Protein AF-A0A965MWR1-F1 (afdb_monomer_lite)

Foldseek 3Di:
DDDPDPPPDPDVFKFWKWWQDPVRDTHTPGIDGDPRVVCCQVFADQDPVRDGTHMDGDPD

Structure (mmCIF, N/CA/C/O backbone):
data_AF-A0A965MWR1-F1
#
_entry.id   AF-A0A965MWR1-F1
#
loop_
_atom_site.group_PDB
_atom_site.id
_atom_site.type_symbol
_atom_site.label_atom_id
_atom_site.label_alt_id
_atom_site.label_comp_id
_atom_site.label_asym_id
_atom_site.label_entity_id
_atom_site.label_seq_id
_atom_site.pdbx_PDB_ins_code
_atom_site.Cartn_x
_atom_site.Cartn_y
_atom_site.Cartn_z
_atom_site.occupancy
_atom_site.B_iso_or_equiv
_atom_site.auth_seq_id
_atom_site.auth_comp_id
_atom_site.auth_asym_id
_atom_site.auth_atom_id
_atom_site.pdbx_PDB_model_num
ATOM 1 N N . MET A 1 1 ? 4.749 -3.399 37.760 1.00 41.47 1 MET A N 1
ATOM 2 C CA . MET A 1 1 ? 5.350 -4.045 36.575 1.00 41.47 1 MET A CA 1
ATOM 3 C C . MET A 1 1 ? 4.303 -4.029 35.476 1.00 41.47 1 MET A C 1
ATOM 5 O O . MET A 1 1 ? 3.408 -4.860 35.490 1.00 41.47 1 MET A O 1
ATOM 9 N N . ALA A 1 2 ? 4.322 -2.999 34.629 1.00 48.69 2 ALA A N 1
ATOM 10 C CA . ALA A 1 2 ? 3.388 -2.869 33.516 1.00 48.69 2 ALA A CA 1
ATOM 11 C C . ALA A 1 2 ? 3.991 -3.594 32.309 1.00 48.69 2 ALA A C 1
ATOM 13 O O . ALA A 1 2 ? 4.953 -3.123 31.710 1.00 48.69 2 ALA A O 1
ATOM 14 N N . ILE A 1 3 ? 3.458 -4.773 32.011 1.00 53.72 3 ILE A N 1
ATOM 15 C CA . ILE A 1 3 ? 3.669 -5.469 30.743 1.00 53.72 3 ILE A CA 1
ATOM 16 C C . ILE A 1 3 ? 2.946 -4.678 29.650 1.00 53.72 3 ILE A C 1
ATOM 18 O O . ILE A 1 3 ? 1.726 -4.755 29.521 1.00 53.72 3 ILE A O 1
ATOM 22 N N . ILE A 1 4 ? 3.693 -3.867 28.899 1.00 58.00 4 ILE A N 1
ATOM 23 C CA . ILE A 1 4 ? 3.184 -3.244 27.678 1.00 58.00 4 ILE A CA 1
ATOM 24 C C . ILE A 1 4 ? 3.141 -4.357 26.633 1.00 58.00 4 ILE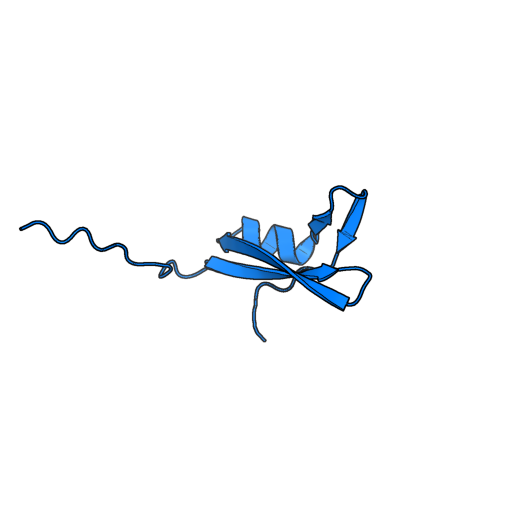 A C 1
ATOM 26 O O . ILE A 1 4 ? 4.165 -4.742 26.072 1.00 58.00 4 ILE A O 1
ATOM 30 N N . SER A 1 5 ? 1.963 -4.942 26.446 1.00 49.59 5 SER A N 1
ATOM 31 C CA . SER A 1 5 ? 1.717 -5.931 25.407 1.00 49.59 5 SER A CA 1
ATOM 32 C C . SER A 1 5 ? 1.888 -5.270 24.042 1.00 49.59 5 SER A C 1
ATOM 34 O O . SER A 1 5 ? 0.971 -4.633 23.532 1.00 49.59 5 SER A O 1
ATOM 36 N N . ILE A 1 6 ? 3.060 -5.438 23.433 1.00 52.56 6 ILE A N 1
ATOM 37 C CA . ILE A 1 6 ? 3.220 -5.339 21.983 1.00 52.56 6 ILE A CA 1
ATOM 38 C C . ILE A 1 6 ? 2.557 -6.569 21.357 1.00 52.56 6 ILE A C 1
ATOM 40 O O . ILE A 1 6 ? 3.209 -7.516 20.927 1.00 52.56 6 ILE A O 1
ATOM 44 N N . THR A 1 7 ? 1.226 -6.603 21.357 1.00 48.34 7 THR A N 1
ATOM 45 C CA . THR A 1 7 ? 0.492 -7.487 20.453 1.00 48.34 7 THR A CA 1
ATOM 46 C C . THR A 1 7 ? 0.778 -7.010 19.037 1.00 48.34 7 THR A C 1
ATOM 48 O O . THR A 1 7 ? 0.087 -6.135 18.518 1.00 48.34 7 THR A O 1
ATOM 51 N N . GLY A 1 8 ? 1.835 -7.558 18.440 1.00 47.84 8 GLY A N 1
ATOM 52 C CA . GLY A 1 8 ? 1.979 -7.604 16.997 1.00 47.84 8 GLY A CA 1
ATOM 53 C C . GLY A 1 8 ? 0.710 -8.210 16.399 1.00 47.84 8 GLY A C 1
ATOM 54 O O . GLY A 1 8 ? 0.249 -9.264 16.840 1.00 47.84 8 GLY A O 1
ATOM 55 N N . CYS A 1 9 ? 0.133 -7.463 15.461 1.00 48.81 9 CYS A N 1
ATOM 56 C CA . CYS A 1 9 ? -0.594 -7.969 14.302 1.00 48.81 9 CYS A CA 1
ATOM 57 C C . CYS A 1 9 ? -1.707 -8.992 14.595 1.00 48.81 9 CYS A C 1
ATOM 59 O O . CYS A 1 9 ? -1.769 -10.072 14.020 1.00 48.81 9 CYS A O 1
ATOM 61 N N . LYS A 1 10 ? -2.627 -8.644 15.501 1.00 50.12 10 LYS A N 1
ATOM 62 C CA . LYS A 1 10 ? -3.989 -9.202 15.513 1.00 50.12 10 LYS A CA 1
ATOM 63 C C . LYS A 1 10 ? -4.976 -8.065 15.315 1.00 50.12 10 LYS A C 1
ATOM 65 O O . LYS A 1 10 ? -5.617 -7.606 16.256 1.00 50.12 10 LYS A O 1
ATOM 70 N N . LYS A 1 11 ? -5.014 -7.541 14.101 1.00 50.28 11 LYS A N 1
ATOM 71 C CA . LYS A 1 11 ? -6.121 -6.721 13.622 1.00 50.28 11 LYS A CA 1
ATOM 72 C C . LYS A 1 11 ? -6.743 -7.554 12.518 1.00 50.28 11 LYS A C 1
ATOM 74 O O . LYS A 1 11 ? -6.138 -7.682 11.462 1.00 50.28 11 LYS A O 1
ATOM 79 N N . ASP A 1 12 ? -7.865 -8.204 12.811 1.00 56.38 12 ASP A N 1
ATOM 80 C CA . ASP A 1 12 ? -8.737 -8.815 11.809 1.00 56.38 12 ASP A CA 1
ATOM 81 C C . ASP A 1 12 ? -8.827 -7.880 10.585 1.00 56.38 12 ASP A C 1
ATOM 83 O O . ASP A 1 12 ? -9.422 -6.806 10.675 1.00 56.38 12 ASP A O 1
ATOM 87 N N . GLY A 1 13 ? -8.155 -8.238 9.485 1.00 62.66 13 GLY A N 1
ATOM 88 C CA . GLY A 1 13 ? -8.128 -7.457 8.243 1.00 62.66 13 GLY A CA 1
ATOM 89 C C . GLY A 1 13 ? -6.820 -6.735 7.899 1.00 62.66 13 GLY A C 1
ATOM 90 O O . GLY A 1 13 ? -6.834 -5.932 6.970 1.00 62.66 13 GLY A O 1
ATOM 91 N N . CYS A 1 14 ? -5.716 -6.982 8.611 1.00 73.81 14 CYS A N 1
ATOM 92 C CA . CYS A 1 14 ? -4.378 -6.545 8.204 1.00 73.81 14 CYS A CA 1
ATOM 93 C C . CYS A 1 14 ? -3.554 -7.719 7.664 1.00 73.81 14 CYS A C 1
ATOM 95 O O . CYS A 1 14 ? -3.367 -8.699 8.387 1.00 73.81 14 CYS A O 1
ATOM 97 N N . HIS A 1 15 ? -3.044 -7.614 6.436 1.00 81.56 15 HIS A N 1
ATOM 98 C CA . HIS A 1 15 ? -2.176 -8.630 5.841 1.00 81.56 15 HIS A CA 1
ATOM 99 C C . HIS A 1 15 ? -0.893 -8.027 5.278 1.00 81.56 15 HIS A C 1
ATOM 101 O O . HIS A 1 15 ? -0.851 -6.869 4.858 1.00 81.56 15 HIS A O 1
ATOM 107 N N . GLU A 1 16 ? 0.158 -8.839 5.291 1.00 84.69 16 GLU A N 1
ATOM 108 C CA . GLU A 1 16 ? 1.456 -8.494 4.730 1.00 84.69 16 GLU A CA 1
ATOM 109 C C . GLU A 1 16 ? 1.408 -8.619 3.206 1.00 84.69 16 GLU A C 1
ATOM 111 O O . GLU A 1 16 ? 1.096 -9.675 2.661 1.00 84.69 16 GLU A O 1
ATOM 116 N N . CYS A 1 17 ? 1.679 -7.510 2.530 1.00 86.25 17 CYS A N 1
ATOM 117 C CA . CYS A 1 17 ? 1.618 -7.388 1.086 1.00 86.25 17 CYS A CA 1
ATOM 1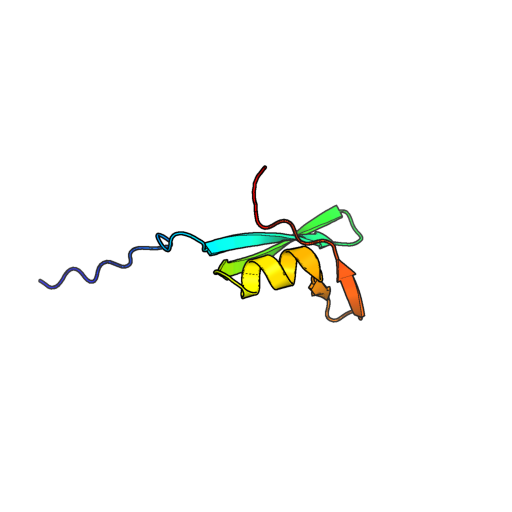18 C C . CYS A 1 17 ? 3.013 -7.442 0.484 1.00 86.25 17 CYS A C 1
ATOM 120 O O . CYS A 1 17 ? 3.930 -6.763 0.954 1.00 86.25 17 CYS A O 1
ATOM 122 N N . HIS A 1 18 ? 3.157 -8.158 -0.622 1.00 88.69 18 HIS A N 1
ATOM 123 C CA . HIS A 1 18 ? 4.362 -8.123 -1.440 1.00 88.69 18 HIS A CA 1
ATOM 124 C C . HIS A 1 18 ? 4.027 -7.985 -2.921 1.00 88.69 18 HIS A C 1
ATOM 126 O O . HIS A 1 18 ? 2.917 -8.292 -3.350 1.00 88.69 18 HIS A O 1
ATOM 132 N N . TYR A 1 19 ? 4.994 -7.530 -3.711 1.00 88.56 19 TYR A N 1
ATOM 133 C CA . TYR A 1 19 ? 4.896 -7.550 -5.167 1.00 88.56 19 TYR A CA 1
ATOM 134 C C . TYR A 1 19 ? 6.106 -8.221 -5.799 1.00 88.56 19 TYR A C 1
ATOM 136 O O . TYR A 1 19 ? 7.229 -8.144 -5.288 1.00 88.56 19 TYR A O 1
ATOM 144 N N . ASP A 1 20 ? 5.873 -8.831 -6.955 1.00 86.62 20 ASP A N 1
ATOM 145 C CA . ASP A 1 20 ? 6.923 -9.347 -7.816 1.00 86.62 20 ASP A CA 1
ATOM 146 C C . ASP A 1 20 ? 7.566 -8.198 -8.597 1.00 86.62 20 ASP A C 1
ATOM 148 O O . ASP A 1 20 ? 6.998 -7.592 -9.516 1.00 86.62 20 ASP A O 1
ATOM 152 N N . GLY A 1 21 ? 8.798 -7.885 -8.214 1.00 81.44 21 GLY A N 1
ATOM 153 C CA . GLY A 1 21 ? 9.660 -6.987 -8.953 1.00 81.44 21 GLY A CA 1
ATOM 154 C C . GLY A 1 21 ? 9.969 -7.531 -10.355 1.00 81.44 21 GLY A C 1
ATOM 155 O O . GLY A 1 21 ? 9.900 -8.736 -10.606 1.00 81.44 21 GLY A O 1
ATOM 156 N N . PRO A 1 22 ? 10.415 -6.662 -11.277 1.00 75.69 22 PRO A N 1
ATOM 157 C CA . PRO A 1 22 ? 10.618 -7.011 -12.687 1.00 75.69 22 PRO A CA 1
ATOM 158 C C . PRO A 1 22 ? 11.716 -8.067 -12.914 1.00 75.69 22 PRO A C 1
ATOM 160 O O . PRO A 1 22 ? 11.801 -8.656 -13.988 1.00 75.69 22 PRO A O 1
ATOM 163 N N . SER A 1 23 ? 12.543 -8.321 -11.898 1.00 80.38 23 SER A N 1
ATOM 164 C CA . SER A 1 23 ? 13.613 -9.323 -11.899 1.00 80.38 23 SER A CA 1
ATOM 165 C C . SER A 1 23 ? 13.245 -10.603 -11.127 1.00 80.38 23 SER A C 1
ATOM 167 O O . SER A 1 23 ? 14.137 -11.387 -10.814 1.00 80.38 23 SER A O 1
ATOM 169 N N . GLY A 1 24 ? 11.966 -10.801 -10.775 1.00 76.56 24 GLY A N 1
ATOM 170 C CA . GLY A 1 24 ? 11.501 -11.930 -9.954 1.00 76.56 24 GLY A CA 1
ATOM 171 C C . GLY A 1 24 ? 11.855 -11.798 -8.469 1.00 76.56 24 GLY A C 1
ATOM 172 O O . GLY A 1 24 ? 12.048 -12.796 -7.780 1.00 76.56 24 GLY A O 1
ATOM 173 N N . GLN A 1 25 ? 12.015 -10.563 -7.990 1.00 83.44 25 GLN A N 1
ATOM 174 C CA . GLN A 1 25 ? 12.322 -10.262 -6.589 1.00 83.44 25 GLN A CA 1
ATOM 175 C C . GLN A 1 25 ? 11.010 -10.039 -5.848 1.00 83.44 25 GLN A C 1
ATOM 177 O O . GLN A 1 25 ? 10.250 -9.169 -6.258 1.00 83.44 25 GLN A O 1
ATOM 182 N N . ILE A 1 26 ? 10.772 -10.753 -4.751 1.00 83.69 26 ILE A N 1
ATOM 183 C CA . ILE A 1 26 ? 9.637 -10.462 -3.874 1.00 83.69 26 ILE A CA 1
ATOM 184 C C . ILE A 1 26 ? 10.014 -9.262 -3.009 1.00 83.69 26 ILE A C 1
ATOM 186 O O . ILE A 1 26 ? 10.952 -9.339 -2.214 1.00 83.69 26 ILE A O 1
ATOM 190 N N . ILE A 1 27 ? 9.325 -8.141 -3.208 1.00 86.06 27 ILE A N 1
ATOM 191 C CA . ILE A 1 27 ? 9.508 -6.937 -2.401 1.00 86.06 27 ILE A CA 1
ATOM 192 C C . ILE A 1 27 ? 8.327 -6.819 -1.449 1.00 86.06 27 ILE A C 1
ATOM 194 O O . ILE A 1 27 ? 7.188 -6.624 -1.873 1.00 86.06 27 ILE A O 1
ATOM 198 N N . GLU A 1 28 ? 8.613 -6.936 -0.156 1.00 86.69 28 GLU A N 1
ATOM 199 C CA . GLU A 1 28 ? 7.619 -6.770 0.899 1.00 86.69 28 GLU A CA 1
ATOM 200 C C . GLU A 1 28 ? 7.301 -5.282 1.069 1.00 86.69 28 GLU A C 1
ATOM 202 O O . GLU A 1 28 ? 8.168 -4.467 1.389 1.00 86.69 28 GLU A O 1
ATOM 207 N N . LEU A 1 29 ? 6.046 -4.922 0.818 1.00 83.31 29 LEU A N 1
ATOM 208 C CA . LEU A 1 29 ? 5.531 -3.559 0.951 1.00 83.31 29 LEU A CA 1
ATOM 209 C C . LEU A 1 29 ? 5.203 -3.222 2.408 1.00 83.31 29 LEU A C 1
ATOM 211 O O . LEU A 1 29 ? 5.132 -2.048 2.772 1.00 83.31 29 LEU A O 1
ATOM 215 N N . GLY A 1 30 ? 5.003 -4.255 3.228 1.00 81.94 30 GLY A N 1
ATOM 216 C CA . GLY A 1 30 ? 4.584 -4.166 4.619 1.00 81.94 30 GLY A CA 1
ATOM 217 C C . GLY A 1 30 ? 3.136 -4.606 4.821 1.00 81.94 30 GLY A C 1
ATOM 218 O O . GLY A 1 30 ? 2.506 -5.179 3.935 1.00 81.94 30 GLY A O 1
ATOM 219 N N . GLU A 1 31 ? 2.609 -4.346 6.014 1.00 81.00 31 GLU A N 1
ATOM 220 C CA . GLU A 1 31 ? 1.255 -4.735 6.406 1.00 81.00 31 GLU A CA 1
ATOM 221 C C . GLU A 1 31 ? 0.240 -3.638 6.049 1.00 81.00 31 GLU A C 1
ATOM 223 O O . GLU A 1 31 ? 0.345 -2.499 6.518 1.00 81.00 31 GLU A O 1
ATOM 228 N N . PHE A 1 32 ? -0.765 -3.989 5.247 1.00 84.50 32 PHE A N 1
ATOM 229 C CA . PHE A 1 32 ? -1.884 -3.115 4.895 1.00 84.50 32 PHE A CA 1
ATOM 230 C C . PHE A 1 32 ? -3.170 -3.640 5.515 1.00 84.50 32 PHE A C 1
ATOM 232 O O . PHE A 1 32 ? -3.348 -4.843 5.670 1.00 84.50 32 PHE A O 1
ATOM 239 N N . CYS A 1 33 ? -4.076 -2.727 5.861 1.00 81.94 33 CYS A N 1
ATOM 240 C CA . CYS A 1 33 ? -5.280 -3.037 6.621 1.00 81.94 33 CYS A CA 1
ATOM 241 C C . CYS A 1 33 ? -6.546 -2.476 5.973 1.00 81.94 33 CYS A C 1
ATOM 243 O O . CYS A 1 33 ? -6.553 -1.312 5.563 1.00 81.94 33 CYS A O 1
ATOM 245 N N . GLY A 1 34 ? -7.629 -3.260 5.989 1.00 80.00 34 GLY A N 1
ATOM 246 C CA . GLY A 1 34 ? -8.968 -2.831 5.566 1.00 80.00 34 GLY A CA 1
ATOM 247 C C . GLY A 1 34 ? -9.008 -2.337 4.116 1.00 80.00 34 GLY A C 1
ATOM 248 O O . GLY A 1 34 ? -8.398 -2.941 3.241 1.00 80.00 34 GLY A O 1
ATOM 249 N N . ASP A 1 35 ? -9.663 -1.199 3.872 1.00 82.56 35 ASP A N 1
ATOM 250 C CA . ASP A 1 35 ? -9.774 -0.580 2.539 1.00 82.56 35 ASP A CA 1
ATOM 251 C C . ASP A 1 35 ? -8.422 -0.348 1.850 1.00 82.56 35 ASP A C 1
ATOM 253 O O . ASP A 1 35 ? -8.320 -0.451 0.630 1.00 82.56 35 ASP A O 1
ATOM 257 N N . SER A 1 36 ? -7.364 -0.041 2.610 1.00 82.38 36 SER A N 1
ATOM 258 C CA . SER A 1 36 ? -6.031 0.175 2.036 1.00 82.38 36 SER A CA 1
ATOM 259 C C . SER A 1 36 ? -5.456 -1.107 1.437 1.00 82.38 36 SER A C 1
ATOM 261 O O . SER A 1 36 ? -4.733 -1.033 0.446 1.00 82.38 36 SER A O 1
ATOM 263 N N . LEU A 1 37 ? -5.785 -2.264 2.021 1.00 83.06 37 LEU A N 1
ATOM 264 C CA . LEU A 1 37 ? -5.402 -3.573 1.503 1.00 83.06 37 LEU A CA 1
ATOM 265 C C . LEU A 1 37 ? -6.177 -3.895 0.221 1.00 83.06 37 LEU A C 1
ATOM 267 O O . LEU A 1 37 ? -5.571 -4.199 -0.799 1.00 83.06 37 LEU A O 1
ATOM 271 N N . GLU A 1 38 ? -7.503 -3.748 0.229 1.00 82.94 38 GLU A N 1
ATOM 272 C CA . GLU A 1 38 ? -8.310 -4.003 -0.975 1.00 82.94 38 GLU A CA 1
ATOM 273 C C . GLU A 1 38 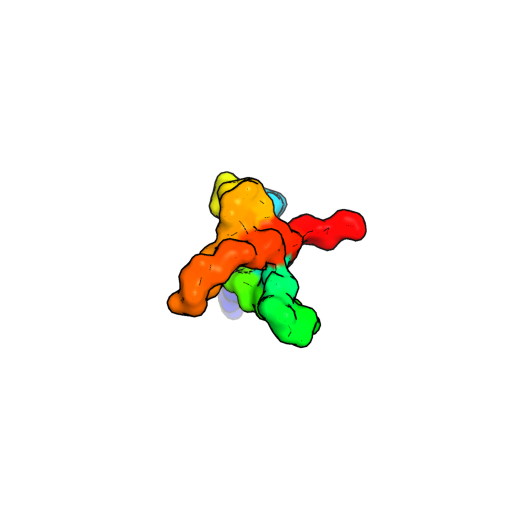? -7.940 -3.038 -2.108 1.00 82.94 38 GLU A C 1
ATOM 275 O O . GLU A 1 38 ? -7.864 -3.422 -3.274 1.00 82.94 38 GLU A O 1
ATOM 280 N N . THR A 1 39 ? -7.632 -1.787 -1.763 1.00 86.88 39 THR A N 1
ATOM 281 C CA . THR A 1 39 ? -7.187 -0.777 -2.723 1.00 86.88 39 THR A CA 1
ATOM 282 C C . THR A 1 39 ? -5.836 -1.143 -3.321 1.00 86.88 39 THR A C 1
ATOM 284 O O . THR A 1 39 ? -5.690 -1.030 -4.537 1.00 86.88 39 THR A O 1
ATOM 287 N N . ILE A 1 40 ? -4.852 -1.562 -2.516 1.00 86.44 40 ILE A N 1
ATOM 288 C CA . ILE A 1 40 ? -3.517 -1.889 -3.033 1.00 86.44 40 ILE A CA 1
ATOM 289 C C . ILE A 1 40 ? -3.511 -3.211 -3.813 1.00 86.44 40 ILE A C 1
ATOM 291 O O . ILE A 1 40 ? -2.833 -3.290 -4.833 1.00 86.44 40 ILE A O 1
ATOM 295 N N . GLU A 1 41 ? -4.316 -4.205 -3.424 1.00 82.88 41 GLU A N 1
ATOM 296 C CA . GLU A 1 41 ? -4.507 -5.427 -4.222 1.00 82.88 41 GLU A CA 1
ATOM 297 C C . GLU A 1 41 ? -5.232 -5.131 -5.547 1.00 82.88 41 GLU A C 1
ATOM 299 O O . GLU A 1 41 ? -4.848 -5.661 -6.589 1.00 82.88 41 GLU A O 1
ATOM 304 N N . ALA A 1 42 ? -6.241 -4.249 -5.552 1.00 87.00 42 ALA A N 1
ATOM 305 C CA . ALA A 1 42 ? -7.006 -3.924 -6.760 1.00 87.00 42 ALA A CA 1
ATOM 306 C C . ALA A 1 42 ? -6.281 -2.965 -7.721 1.00 87.00 42 ALA A C 1
ATOM 308 O O . ALA A 1 42 ? -6.420 -3.092 -8.938 1.00 87.00 42 ALA A O 1
ATOM 309 N N . ASN A 1 43 ? -5.540 -1.985 -7.195 1.00 88.38 43 ASN A N 1
ATOM 310 C CA . ASN A 1 43 ? -4.827 -0.987 -8.002 1.00 88.38 43 ASN A CA 1
ATOM 311 C C . ASN A 1 43 ? -3.373 -1.384 -8.294 1.00 88.38 43 ASN A C 1
ATOM 313 O O . ASN A 1 43 ? -2.753 -0.808 -9.192 1.00 88.38 43 ASN A O 1
ATOM 317 N N . GLY A 1 44 ? -2.819 -2.341 -7.547 1.00 86.00 44 GLY A N 1
ATOM 318 C CA . GLY A 1 44 ? -1.398 -2.657 -7.572 1.00 86.00 44 GLY A CA 1
ATOM 319 C C . GLY A 1 44 ? -0.539 -1.577 -6.906 1.00 86.00 44 GLY A C 1
ATOM 320 O O . GLY A 1 44 ? -1.021 -0.546 -6.425 1.00 86.00 44 GLY A O 1
ATOM 321 N N . TYR A 1 45 ? 0.769 -1.803 -6.899 1.00 85.81 45 TYR A N 1
ATOM 322 C CA . TYR A 1 45 ? 1.756 -0.879 -6.354 1.00 85.81 45 TYR A CA 1
ATOM 323 C C . TYR A 1 45 ? 2.604 -0.293 -7.475 1.00 85.81 45 TYR A C 1
ATOM 325 O O . TYR A 1 45 ? 3.251 -1.022 -8.223 1.00 85.81 45 TYR A O 1
ATOM 333 N N . THR A 1 46 ? 2.623 1.033 -7.585 1.00 89.25 46 THR A N 1
ATOM 334 C CA . THR A 1 46 ? 3.513 1.722 -8.521 1.00 89.25 46 THR A CA 1
ATOM 335 C C . THR A 1 46 ? 4.838 2.007 -7.830 1.00 89.25 46 THR A C 1
ATOM 337 O O . THR A 1 46 ? 4.898 2.839 -6.924 1.00 89.25 46 THR A O 1
ATOM 340 N N . ASP A 1 47 ? 5.896 1.327 -8.269 1.00 81.88 47 ASP A N 1
ATOM 341 C CA . ASP A 1 47 ? 7.248 1.558 -7.766 1.00 81.88 47 ASP A CA 1
ATOM 342 C C . ASP A 1 47 ? 7.740 2.973 -8.123 1.00 81.88 47 ASP A C 1
ATOM 344 O O . ASP A 1 47 ? 7.238 3.624 -9.043 1.00 81.88 47 ASP A O 1
ATOM 348 N N . THR A 1 48 ? 8.786 3.438 -7.437 1.00 80.44 48 THR A N 1
ATOM 349 C CA . THR A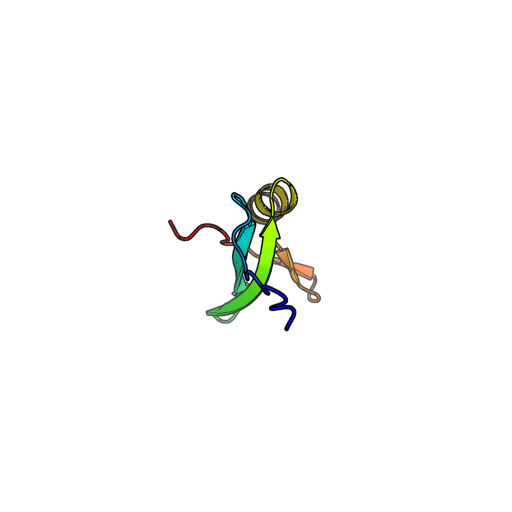 1 48 ? 9.506 4.686 -7.752 1.00 80.44 48 THR A CA 1
ATOM 350 C C . THR A 1 48 ? 9.966 4.811 -9.211 1.00 80.44 48 THR A C 1
ATOM 352 O O . THR A 1 48 ? 10.139 5.923 -9.710 1.00 80.44 48 THR A O 1
ATOM 355 N N . SER A 1 49 ? 10.105 3.688 -9.916 1.00 84.06 49 SER A N 1
ATOM 356 C CA . SER A 1 49 ? 10.412 3.605 -11.348 1.00 84.06 49 SER A CA 1
ATOM 357 C C . SER A 1 49 ? 9.206 3.891 -12.261 1.00 84.06 49 SER A C 1
ATOM 359 O O . SER A 1 49 ? 9.359 3.941 -13.480 1.00 84.06 49 SER A O 1
ATOM 361 N N . GLY A 1 50 ? 8.003 4.060 -11.700 1.00 85.38 50 GLY A N 1
ATOM 362 C CA . GLY A 1 50 ? 6.753 4.291 -12.431 1.00 85.38 50 GLY A CA 1
ATOM 363 C C . GLY A 1 50 ? 6.108 3.025 -13.003 1.00 85.38 50 GLY A C 1
ATOM 364 O O . GLY A 1 50 ? 5.189 3.122 -13.814 1.00 85.38 50 GLY A O 1
ATOM 365 N N . VAL A 1 51 ? 6.581 1.842 -12.608 1.00 87.12 51 VAL A N 1
ATOM 366 C CA . VAL A 1 51 ? 6.028 0.552 -13.038 1.00 87.12 51 VAL A CA 1
ATOM 367 C C . VAL A 1 51 ? 4.973 0.109 -12.034 1.00 87.12 51 VAL A C 1
ATOM 369 O O . VAL A 1 51 ? 5.240 0.084 -10.836 1.00 87.12 51 VAL A O 1
ATOM 372 N N . ASN A 1 52 ? 3.779 -0.224 -12.522 1.00 88.81 52 ASN A N 1
ATOM 373 C CA . ASN A 1 52 ? 2.726 -0.806 -11.700 1.00 88.81 52 ASN A CA 1
ATOM 374 C C . ASN A 1 52 ? 2.943 -2.319 -11.578 1.00 88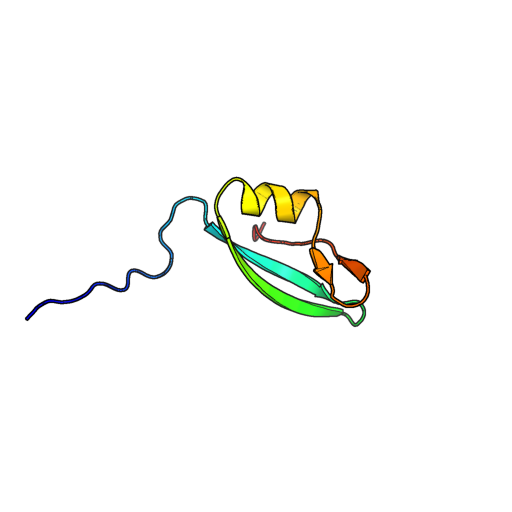.81 52 ASN A C 1
ATOM 376 O O . ASN A 1 52 ? 3.090 -3.015 -12.586 1.00 88.81 52 ASN A O 1
ATOM 380 N N . HIS A 1 53 ? 2.980 -2.800 -10.343 1.00 87.31 53 HIS A N 1
ATOM 381 C CA . HIS A 1 53 ? 3.172 -4.194 -9.985 1.00 87.31 53 HIS A CA 1
ATOM 382 C C . HIS A 1 53 ? 1.909 -4.757 -9.347 1.00 87.31 53 HIS A C 1
ATOM 384 O O . HIS A 1 53 ? 1.226 -4.074 -8.581 1.00 87.31 53 HIS A O 1
ATOM 390 N N . VAL A 1 54 ? 1.627 -6.026 -9.637 1.00 88.00 54 VAL A N 1
ATOM 391 C CA . VAL A 1 54 ? 0.553 -6.761 -8.972 1.00 88.00 54 VAL A CA 1
ATOM 392 C C . VAL A 1 54 ? 0.986 -7.043 -7.541 1.00 88.00 54 VAL A C 1
ATOM 394 O O . VAL A 1 54 ? 2.096 -7.520 -7.305 1.00 88.00 54 VAL A O 1
ATOM 397 N N . VAL A 1 55 ? 0.114 -6.698 -6.601 1.00 88.69 55 VAL A N 1
ATOM 398 C CA . VAL A 1 55 ? 0.349 -6.887 -5.175 1.00 88.69 55 VAL A CA 1
ATOM 399 C C . VAL A 1 55 ? -0.429 -8.101 -4.704 1.00 88.69 55 VAL A C 1
ATOM 401 O O . VAL A 1 55 ? -1.597 -8.273 -5.046 1.00 88.69 55 VAL A O 1
ATOM 404 N N . HIS A 1 56 ? 0.233 -8.921 -3.902 1.00 86.38 56 HIS A N 1
ATOM 405 C CA . HIS A 1 56 ? -0.309 -10.107 -3.268 1.0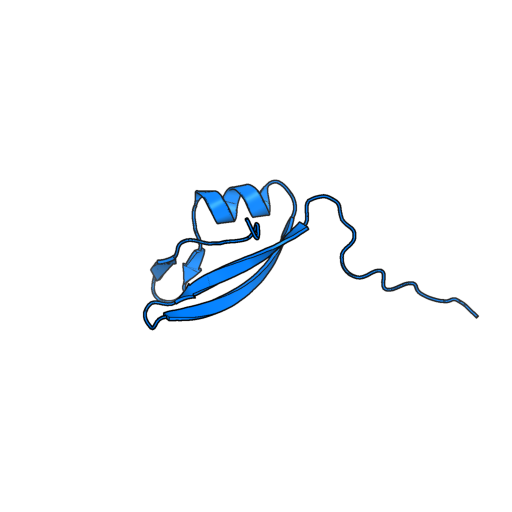0 86.38 56 HIS A CA 1
ATOM 406 C C . HIS A 1 56 ? -0.280 -9.881 -1.752 1.00 86.38 56 HIS A C 1
ATOM 408 O O . HIS A 1 56 ? 0.796 -9.877 -1.152 1.00 86.38 56 HIS A O 1
ATOM 414 N N . CYS A 1 57 ? -1.442 -9.632 -1.140 1.00 77.88 57 CYS A N 1
ATOM 415 C CA . CYS A 1 57 ? -1.575 -9.454 0.313 1.00 77.88 57 CYS A CA 1
ATOM 416 C C . CYS A 1 57 ? -2.194 -10.676 0.986 1.00 77.88 57 CYS A C 1
ATOM 418 O O . CYS A 1 57 ? -1.860 -11.009 2.122 1.00 77.88 57 CYS A O 1
ATOM 420 N N . HIS A 1 58 ? -3.084 -11.381 0.293 1.00 69.31 58 HIS A N 1
ATOM 421 C CA . HIS A 1 58 ? -3.640 -12.628 0.793 1.00 69.31 58 HIS A CA 1
ATOM 422 C C . HIS A 1 58 ? -2.825 -13.830 0.304 1.00 69.31 58 HIS A C 1
ATOM 424 O O . HIS A 1 58 ? -2.800 -14.146 -0.885 1.00 69.31 58 HIS A O 1
ATOM 430 N N . GLY A 1 59 ? -2.183 -14.535 1.242 1.00 58.75 59 GLY A N 1
ATOM 431 C CA . GLY A 1 59 ? -1.728 -15.904 1.009 1.00 58.75 59 GLY A CA 1
ATOM 432 C C . GLY A 1 59 ? -2.948 -16.771 0.713 1.00 58.75 59 GLY A C 1
ATOM 433 O O . GLY A 1 59 ? -3.734 -17.048 1.617 1.00 58.75 59 GLY A O 1
ATOM 434 N N . HIS A 1 60 ? -3.142 -17.098 -0.560 1.00 45.38 60 HIS A N 1
ATOM 435 C CA . HIS A 1 60 ? -4.259 -17.911 -1.028 1.00 45.38 60 HIS A CA 1
ATOM 436 C C . HIS A 1 60 ? -4.069 -19.392 -0.675 1.00 45.38 60 HIS A C 1
ATOM 438 O O . HIS A 1 60 ? -2.915 -19.878 -0.750 1.00 45.38 60 HIS A O 1
#

Radius of gyration: 14.23 Å; chains: 1; bounding box: 23×23×50 Å

Secondary structure (DSSP, 8-state):
--------S--TTEEEEEEE-TTS-EEEEEEEETHHHHHHHHH-EE-TTS-EE-EE-S--

Sequence (60 aa):
MAIISITGCKKDGCHECHYDGPSGQIIELGEFCGDSLETIEANGYTDTSGVNHVVHCHGH

pLDDT: mean 75.64, std 14.65, range [41.47, 89.25]